Protein AF-A0A2V8P2A5-F1 (afdb_monomer_lite)

pLDDT: mean 84.39, std 10.72, range [48.12, 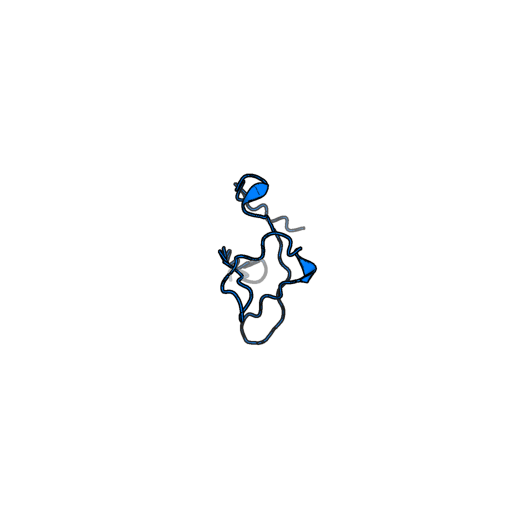97.44]

Radius of gyration: 18.47 Å; chains: 1; bounding box: 38×25×62 Å

Structure (mmCIF, N/CA/C/O backbone):
data_AF-A0A2V8P2A5-F1
#
_entry.id   AF-A0A2V8P2A5-F1
#
loop_
_atom_site.group_PDB
_atom_site.id
_atom_site.type_symbol
_atom_site.label_atom_id
_atom_site.label_alt_id
_atom_site.label_comp_id
_atom_site.label_asym_id
_atom_site.label_entity_id
_atom_site.label_seq_id
_atom_site.pdbx_PDB_ins_code
_atom_site.Cartn_x
_atom_site.Cartn_y
_atom_site.Cartn_z
_atom_site.occupancy
_atom_site.B_iso_or_equiv
_atom_site.auth_seq_id
_atom_site.auth_comp_id
_atom_site.auth_asym_id
_atom_site.auth_atom_id
_atom_site.pdbx_PDB_model_num
ATOM 1 N N . ASN A 1 1 ? 13.776 -1.802 -44.872 1.00 48.12 1 ASN A N 1
ATOM 2 C CA . ASN A 1 1 ? 13.848 -2.668 -43.679 1.00 48.12 1 ASN A CA 1
ATOM 3 C C . ASN A 1 1 ? 14.314 -1.852 -42.497 1.00 48.12 1 ASN A C 1
ATOM 5 O O . ASN A 1 1 ? 15.475 -1.475 -42.464 1.00 48.12 1 ASN A O 1
ATOM 9 N N . ARG A 1 2 ? 13.395 -1.489 -41.599 1.00 55.28 2 ARG A N 1
ATOM 10 C CA . ARG A 1 2 ? 13.714 -0.851 -40.318 1.00 55.28 2 ARG A CA 1
ATOM 11 C C . ARG A 1 2 ? 13.558 -1.968 -39.285 1.00 55.28 2 ARG A C 1
ATOM 13 O O . ARG A 1 2 ? 12.471 -2.524 -39.203 1.00 55.28 2 ARG A O 1
ATOM 20 N N . ASN A 1 3 ? 14.649 -2.372 -38.640 1.00 58.44 3 ASN A N 1
ATOM 21 C CA . ASN A 1 3 ? 14.622 -3.409 -37.610 1.00 58.44 3 ASN A CA 1
ATOM 22 C C . ASN A 1 3 ? 13.829 -2.868 -36.415 1.00 58.44 3 ASN A C 1
ATOM 24 O O . ASN A 1 3 ? 14.272 -1.926 -35.763 1.00 58.44 3 ASN A O 1
ATOM 28 N N . ASP A 1 4 ? 12.656 -3.443 -36.162 1.00 63.28 4 ASP A N 1
ATOM 29 C CA . ASP A 1 4 ? 11.845 -3.186 -34.963 1.00 63.28 4 ASP A CA 1
ATOM 30 C C . ASP A 1 4 ? 12.409 -3.903 -33.714 1.00 63.28 4 ASP A C 1
ATOM 32 O O . ASP A 1 4 ? 11.850 -3.785 -32.623 1.00 63.28 4 ASP A O 1
ATOM 36 N N . ASP A 1 5 ? 13.528 -4.617 -33.866 1.00 64.69 5 ASP A N 1
ATOM 37 C CA . ASP A 1 5 ? 14.103 -5.520 -32.864 1.00 64.69 5 ASP A CA 1
ATOM 38 C C . ASP A 1 5 ? 14.807 -4.804 -31.692 1.00 64.69 5 ASP A C 1
ATOM 40 O O . ASP A 1 5 ? 15.030 -5.423 -30.655 1.00 64.69 5 ASP A O 1
ATOM 44 N N . ASP A 1 6 ? 15.058 -3.491 -31.787 1.00 77.88 6 ASP A N 1
ATOM 45 C CA . ASP A 1 6 ? 15.768 -2.705 -30.758 1.00 77.88 6 ASP A CA 1
ATOM 46 C C . ASP A 1 6 ? 14.844 -1.772 -29.940 1.00 77.88 6 ASP A C 1
ATOM 48 O O . ASP A 1 6 ? 15.270 -0.723 -29.448 1.00 77.88 6 ASP A O 1
ATOM 52 N N . ILE A 1 7 ? 13.548 -2.085 -29.801 1.00 80.94 7 ILE A N 1
ATOM 53 C CA . ILE A 1 7 ? 12.606 -1.222 -29.060 1.00 80.94 7 ILE A CA 1
ATOM 54 C C . ILE A 1 7 ? 12.193 -1.848 -27.722 1.00 80.94 7 ILE A C 1
ATOM 56 O O . ILE A 1 7 ? 11.292 -2.687 -27.655 1.00 80.94 7 ILE A O 1
ATOM 60 N N . VAL A 1 8 ? 12.740 -1.326 -26.619 1.00 80.31 8 VAL A N 1
ATOM 61 C CA . VAL A 1 8 ? 12.250 -1.622 -25.262 1.00 80.31 8 VAL A CA 1
ATOM 62 C C . VAL A 1 8 ? 10.990 -0.798 -24.973 1.00 80.31 8 VAL A C 1
ATOM 64 O O . VAL A 1 8 ? 11.027 0.430 -24.882 1.00 80.31 8 VAL A O 1
ATOM 67 N N . ARG A 1 9 ? 9.841 -1.469 -24.807 1.00 82.38 9 ARG A N 1
ATOM 68 C CA . ARG A 1 9 ? 8.562 -0.831 -24.438 1.00 82.38 9 ARG A CA 1
ATOM 69 C C . ARG A 1 9 ? 8.174 -1.178 -23.006 1.00 82.38 9 ARG A C 1
ATOM 71 O O . ARG A 1 9 ? 7.718 -2.286 -22.738 1.00 82.38 9 ARG A O 1
ATOM 78 N N . VAL A 1 10 ? 8.253 -0.201 -22.104 1.00 82.62 10 VAL A N 1
ATOM 79 C CA . VAL A 1 10 ? 7.793 -0.347 -20.714 1.00 82.62 10 VAL A CA 1
ATOM 80 C C . VAL A 1 10 ? 6.455 0.368 -20.526 1.00 82.62 10 VAL A C 1
ATOM 82 O O . VAL A 1 10 ? 6.317 1.549 -20.839 1.00 82.62 10 VAL A O 1
ATOM 85 N N . ARG A 1 11 ? 5.446 -0.344 -20.005 1.00 83.88 11 ARG A N 1
ATOM 86 C CA . ARG A 1 11 ? 4.163 0.243 -19.587 1.00 83.88 11 ARG A CA 1
ATOM 87 C C . ARG A 1 11 ? 4.053 0.191 -18.068 1.00 83.88 11 ARG A C 1
ATOM 89 O O . ARG A 1 11 ? 3.789 -0.867 -17.505 1.00 83.88 11 ARG A O 1
ATOM 96 N N . THR A 1 12 ? 4.188 1.345 -17.425 1.00 81.19 12 THR A N 1
ATOM 97 C CA . THR A 1 12 ? 4.081 1.478 -15.967 1.00 81.19 12 THR A CA 1
ATOM 98 C C . THR A 1 12 ? 2.769 2.157 -15.593 1.00 81.19 12 THR A C 1
ATOM 100 O O . THR A 1 12 ? 2.383 3.155 -16.199 1.00 81.19 12 THR A O 1
ATOM 103 N N . ARG A 1 13 ? 2.076 1.624 -14.581 1.00 83.69 13 ARG A N 1
ATOM 104 C CA . ARG A 1 13 ? 0.897 2.249 -13.967 1.00 83.69 13 ARG A CA 1
ATOM 105 C C . ARG A 1 13 ? 1.181 2.477 -12.494 1.00 83.69 13 ARG A C 1
ATOM 107 O O . ARG A 1 13 ? 1.530 1.534 -11.790 1.00 83.69 13 ARG A O 1
ATOM 114 N N . VAL A 1 14 ? 1.014 3.713 -12.044 1.00 84.81 14 VAL A N 1
ATOM 115 C CA . VAL A 1 14 ? 1.171 4.079 -10.634 1.00 84.81 14 VAL A CA 1
ATOM 116 C C . VAL A 1 14 ? -0.196 4.375 -10.060 1.00 84.81 14 VAL A C 1
ATOM 118 O O . VAL A 1 14 ? -0.975 5.121 -10.649 1.00 84.81 14 VAL A O 1
ATOM 121 N N . VAL A 1 15 ? -0.485 3.749 -8.926 1.00 86.69 15 VAL A N 1
ATOM 122 C CA . VAL A 1 15 ? -1.782 3.825 -8.262 1.00 86.69 15 VAL A CA 1
ATOM 123 C C . VAL A 1 15 ? -1.539 4.149 -6.799 1.00 86.69 15 VAL A C 1
ATOM 125 O O . VAL A 1 15 ? -0.730 3.498 -6.141 1.00 86.69 15 VAL A O 1
ATOM 128 N N . PHE A 1 16 ? -2.249 5.156 -6.304 1.00 86.12 16 PHE A N 1
ATOM 129 C CA . PHE A 1 16 ? -2.303 5.483 -4.887 1.00 86.12 16 PHE A CA 1
ATOM 130 C C . PHE A 1 16 ? -3.611 4.948 -4.322 1.00 86.12 16 PHE A C 1
ATOM 132 O O . PHE A 1 16 ? -4.672 5.182 -4.898 1.00 86.12 16 PHE A O 1
ATOM 139 N N . VAL A 1 17 ? -3.526 4.236 -3.203 1.00 89.00 17 VAL A N 1
ATOM 140 C CA . VAL A 1 17 ? -4.688 3.690 -2.505 1.00 89.00 17 VAL A CA 1
ATOM 141 C C . VAL A 1 17 ? -4.700 4.297 -1.110 1.00 89.00 17 VAL A C 1
ATOM 143 O O . VAL A 1 17 ? -3.812 4.028 -0.307 1.00 89.00 17 VAL A O 1
ATOM 146 N N . ASP A 1 18 ? -5.679 5.160 -0.855 1.00 88.88 18 ASP A N 1
ATOM 147 C CA . ASP A 1 18 ? -5.920 5.737 0.463 1.00 88.88 18 ASP A CA 1
ATOM 148 C C . ASP A 1 18 ? -6.944 4.861 1.199 1.00 88.88 18 ASP A C 1
ATOM 150 O O . ASP A 1 18 ? -8.019 4.583 0.667 1.00 88.88 18 ASP A O 1
ATOM 154 N N . THR A 1 19 ? -6.619 4.418 2.414 1.00 89.19 19 THR A N 1
ATOM 155 C CA . THR A 1 19 ? -7.473 3.510 3.198 1.00 89.19 19 THR A CA 1
ATOM 156 C C . THR A 1 19 ? -7.713 4.035 4.607 1.00 89.19 19 THR A C 1
ATOM 158 O O . THR A 1 19 ? -6.779 4.492 5.264 1.00 89.19 19 THR A O 1
ATOM 161 N N . LEU A 1 20 ? -8.946 3.890 5.095 1.00 91.62 20 LEU A N 1
ATOM 162 C CA . LEU A 1 20 ? -9.302 4.009 6.508 1.00 91.62 20 LEU A CA 1
ATOM 163 C C . LEU A 1 20 ? -9.688 2.617 7.011 1.00 91.62 20 LEU A C 1
ATOM 165 O O . LEU A 1 20 ? -10.593 2.000 6.452 1.00 91.62 20 LEU A O 1
ATOM 169 N N . VAL A 1 21 ? -9.008 2.132 8.047 1.00 92.88 21 VAL A N 1
ATOM 170 C CA . VAL A 1 21 ? -9.336 0.852 8.686 1.00 92.88 21 VAL A CA 1
ATOM 171 C C . VAL A 1 21 ? -10.022 1.128 10.016 1.00 92.88 21 VAL A C 1
ATOM 173 O O . VAL A 1 21 ? -9.590 2.001 10.768 1.00 92.88 21 VAL A O 1
ATOM 176 N N . GLN A 1 22 ? -11.100 0.401 10.292 1.00 95.94 22 GLN A N 1
ATOM 177 C CA . GLN A 1 22 ? -11.892 0.541 11.509 1.00 95.94 22 GLN A CA 1
ATOM 178 C C . GLN A 1 22 ? -12.103 -0.820 12.161 1.00 95.94 22 GLN A C 1
ATOM 180 O O . GLN A 1 22 ? -12.234 -1.835 11.473 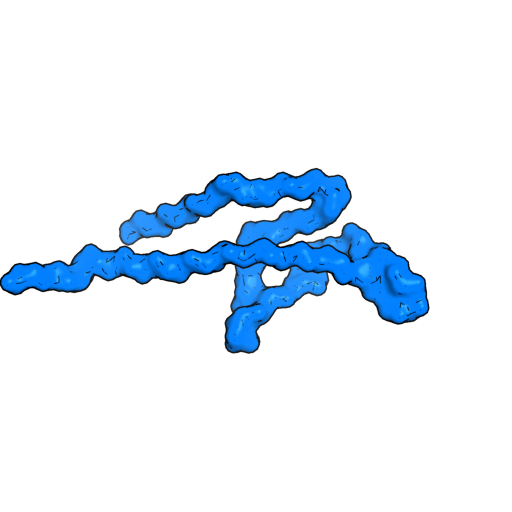1.00 95.94 22 GLN A O 1
ATOM 185 N N . ASP A 1 23 ? -12.167 -0.829 13.488 1.00 96.06 23 ASP A N 1
ATOM 186 C CA . ASP A 1 23 ? -12.635 -1.985 14.236 1.00 96.06 23 ASP A CA 1
ATOM 187 C C . ASP A 1 23 ? -14.126 -2.202 13.947 1.00 96.06 23 ASP A C 1
ATOM 189 O O . ASP A 1 23 ? -14.946 -1.294 14.080 1.00 96.06 23 ASP A O 1
ATOM 193 N N . GLN A 1 24 ? -14.485 -3.420 13.543 1.00 96.44 24 GLN A N 1
ATOM 194 C CA . GLN A 1 24 ? -15.836 -3.727 13.074 1.00 96.44 24 GLN A CA 1
ATOM 195 C C . GLN A 1 24 ? -16.899 -3.604 14.176 1.00 96.44 24 GLN A C 1
ATOM 197 O O . GLN A 1 24 ? -18.059 -3.328 13.875 1.00 96.44 24 GLN A O 1
ATOM 202 N N . LYS A 1 25 ? -16.535 -3.836 15.442 1.00 97.44 25 LYS A N 1
ATOM 203 C CA . LYS A 1 25 ? -17.489 -3.837 16.561 1.00 97.44 25 LYS A CA 1
ATOM 204 C C . LYS A 1 25 ? -17.738 -2.431 17.091 1.00 97.44 25 LYS A C 1
ATOM 206 O O . LYS A 1 25 ? -18.864 -2.098 17.442 1.00 97.44 25 LYS A O 1
ATOM 211 N N . THR A 1 26 ? -16.678 -1.637 17.189 1.00 97.00 26 THR A N 1
ATOM 212 C CA . THR A 1 26 ? -16.689 -0.318 17.834 1.00 97.00 26 THR A CA 1
ATOM 213 C C . THR A 1 26 ? -16.762 0.834 16.835 1.00 97.00 26 THR A C 1
ATOM 215 O O . THR A 1 26 ? -17.123 1.944 17.217 1.00 97.00 26 THR A O 1
ATOM 218 N N . GLY A 1 27 ? -16.403 0.603 15.568 1.00 95.94 27 GLY A N 1
ATOM 219 C CA . GLY A 1 27 ? -16.270 1.644 14.545 1.00 95.94 27 GLY A CA 1
ATOM 220 C C . GLY A 1 27 ? -15.053 2.557 14.739 1.00 95.94 27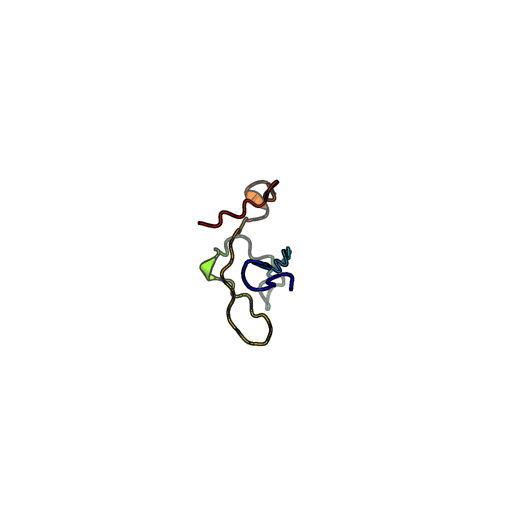 GLY A C 1
ATOM 221 O O . GLY A 1 27 ? -14.851 3.491 13.957 1.00 95.94 27 GLY A O 1
ATOM 222 N N . ALA A 1 28 ? -14.234 2.312 15.766 1.00 95.75 28 ALA A N 1
ATOM 223 C CA . ALA A 1 28 ? -13.064 3.125 16.059 1.00 95.75 28 ALA A CA 1
ATOM 224 C C . ALA A 1 28 ? -11.985 2.942 14.974 1.00 95.75 28 ALA A C 1
ATOM 226 O O . ALA A 1 28 ? -11.774 1.820 14.506 1.00 95.75 28 ALA A O 1
ATOM 227 N N . PRO A 1 29 ? -11.288 4.014 14.558 1.00 93.00 29 PRO A N 1
ATOM 228 C CA . PRO A 1 29 ? -10.198 3.906 13.597 1.00 93.00 29 PRO A CA 1
ATOM 229 C C . PRO A 1 29 ? -9.014 3.137 14.193 1.00 93.00 29 PRO A C 1
ATOM 231 O O . PRO A 1 29 ? -8.600 3.397 15.323 1.00 93.00 29 PRO A O 1
ATOM 234 N N . ILE A 1 30 ? -8.435 2.235 13.404 1.00 92.12 30 ILE A N 1
ATOM 235 C CA . ILE A 1 30 ? -7.200 1.524 13.748 1.00 92.12 30 ILE A CA 1
ATOM 236 C C . ILE A 1 30 ? -6.036 2.269 13.087 1.00 92.12 30 ILE A C 1
ATOM 238 O O . ILE A 1 30 ? -5.943 2.329 11.860 1.00 92.12 30 ILE A O 1
ATOM 242 N N . ALA A 1 31 ? -5.169 2.881 13.896 1.00 88.00 31 ALA A N 1
ATOM 243 C CA . ALA A 1 31 ? -4.133 3.810 13.427 1.00 88.00 31 ALA A CA 1
ATOM 244 C C . ALA A 1 31 ? -2.706 3.230 13.427 1.00 88.00 31 ALA A C 1
ATOM 246 O O . ALA A 1 31 ? -1.776 3.870 12.931 1.00 88.00 31 ALA A O 1
ATOM 247 N N . ASP A 1 32 ? -2.517 2.038 13.987 1.00 89.44 32 ASP A N 1
ATOM 248 C CA . ASP A 1 32 ? -1.214 1.428 14.257 1.00 89.44 32 ASP A CA 1
ATOM 249 C C . ASP A 1 32 ? -0.851 0.275 13.310 1.00 89.44 32 ASP A C 1
ATOM 251 O O . ASP A 1 32 ? 0.252 -0.262 13.411 1.00 89.44 32 ASP A O 1
ATOM 255 N N . LEU A 1 33 ? -1.715 -0.052 12.339 1.00 91.81 33 LEU A N 1
ATOM 256 C CA . LEU A 1 33 ? -1.404 -1.041 11.307 1.00 91.81 33 LEU A CA 1
ATOM 257 C C . LEU A 1 33 ? -0.124 -0.669 10.554 1.00 91.81 33 LEU A C 1
ATOM 259 O O . LEU A 1 33 ? 0.054 0.451 10.064 1.00 91.81 33 LEU A O 1
ATOM 263 N N . THR A 1 34 ? 0.764 -1.650 10.443 1.00 91.50 34 THR A N 1
ATOM 264 C CA . THR A 1 34 ? 1.980 -1.561 9.641 1.00 91.50 34 THR A CA 1
ATOM 265 C C . THR A 1 34 ? 1.701 -2.029 8.218 1.00 91.50 34 THR A C 1
ATOM 267 O O . THR A 1 34 ? 0.637 -2.567 7.911 1.00 91.50 34 THR A O 1
ATOM 270 N N . ARG A 1 35 ? 2.688 -1.858 7.336 1.00 90.94 35 ARG A N 1
ATOM 271 C CA . ARG A 1 35 ? 2.652 -2.360 5.958 1.00 90.94 35 ARG A CA 1
ATOM 272 C C . ARG A 1 35 ? 2.233 -3.833 5.866 1.00 90.94 35 ARG A C 1
ATOM 274 O O . ARG A 1 35 ? 1.518 -4.184 4.934 1.00 90.94 35 ARG A O 1
ATO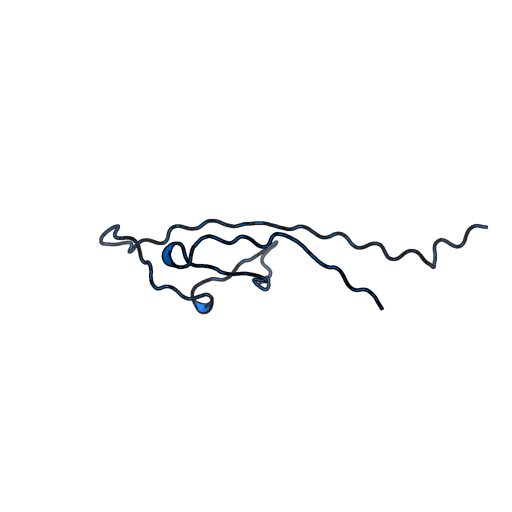M 281 N N . ASP A 1 36 ? 2.649 -4.664 6.820 1.00 92.50 36 ASP A N 1
ATOM 282 C CA . ASP A 1 36 ? 2.379 -6.108 6.822 1.00 92.50 36 ASP A CA 1
ATOM 283 C C . ASP A 1 36 ? 0.897 -6.438 7.062 1.00 92.50 36 ASP A C 1
ATOM 285 O O . ASP A 1 36 ? 0.445 -7.536 6.751 1.00 92.50 36 ASP A O 1
ATOM 289 N N . GLY A 1 37 ? 0.114 -5.471 7.555 1.00 92.19 37 GLY A N 1
ATOM 290 C CA . GLY A 1 37 ? -1.340 -5.576 7.669 1.00 92.19 37 GLY A CA 1
ATOM 291 C C . GLY A 1 37 ? -2.091 -5.401 6.345 1.00 92.19 37 GLY A C 1
ATOM 292 O O . GLY A 1 37 ? -3.318 -5.495 6.330 1.00 92.19 37 GLY A O 1
ATOM 293 N N . PHE A 1 38 ? -1.392 -5.134 5.236 1.00 93.06 38 PHE A N 1
ATOM 294 C CA . PHE A 1 38 ? -2.005 -4.840 3.944 1.00 93.06 38 PHE A CA 1
ATOM 295 C C . PHE A 1 38 ? -1.450 -5.726 2.828 1.00 93.06 38 PHE A C 1
ATOM 297 O O . PHE A 1 38 ? -0.245 -5.928 2.694 1.00 93.06 38 PHE A O 1
ATOM 304 N N . GLN A 1 39 ? -2.345 -6.163 1.941 1.00 93.81 39 GLN A N 1
ATOM 305 C CA . GLN A 1 39 ? -1.994 -6.737 0.646 1.00 93.81 39 GLN A CA 1
ATOM 306 C C . GLN A 1 39 ? -2.780 -6.039 -0.460 1.00 93.81 39 GLN A C 1
ATOM 308 O O . GLN A 1 39 ? -3.965 -5.743 -0.307 1.00 93.81 39 GLN A O 1
ATOM 313 N N . VAL A 1 40 ? -2.126 -5.802 -1.595 1.00 92.12 40 VAL A N 1
ATOM 314 C CA . VAL A 1 40 ? -2.790 -5.309 -2.802 1.00 92.12 40 VAL A CA 1
ATOM 315 C C . VAL A 1 40 ? -2.797 -6.422 -3.831 1.00 92.12 40 VAL A C 1
ATOM 317 O O . VAL A 1 40 ? -1.756 -6.993 -4.152 1.00 92.12 40 VAL A O 1
ATOM 320 N N . LEU A 1 41 ? -3.982 -6.709 -4.360 1.00 93.81 41 LEU A N 1
ATOM 321 C CA . LEU A 1 41 ? -4.179 -7.619 -5.476 1.00 93.81 41 LEU A CA 1
ATOM 322 C C . LEU A 1 41 ? -4.486 -6.793 -6.726 1.00 93.81 41 LEU A C 1
ATOM 324 O O . LEU A 1 41 ? -5.305 -5.879 -6.679 1.00 93.81 41 LEU A O 1
ATOM 328 N N . ALA A 1 42 ? -3.868 -7.134 -7.852 1.00 89.56 42 ALA A N 1
ATOM 329 C CA . ALA A 1 42 ? -4.332 -6.678 -9.159 1.00 89.56 42 ALA A CA 1
ATOM 330 C C . ALA A 1 42 ? -4.471 -7.891 -10.073 1.00 89.56 42 ALA A C 1
ATOM 332 O O . ALA A 1 42 ? -3.497 -8.628 -10.269 1.00 89.56 42 ALA A O 1
ATOM 333 N N . ASP A 1 43 ? -5.690 -8.097 -10.575 1.00 92.38 43 ASP A N 1
ATOM 334 C CA . ASP A 1 43 ? -6.114 -9.291 -11.315 1.00 92.38 43 ASP A CA 1
ATOM 335 C C . ASP A 1 43 ? -5.886 -10.584 -10.511 1.00 92.38 43 ASP A C 1
ATOM 337 O O . ASP A 1 43 ? -5.333 -11.565 -11.004 1.00 92.38 43 ASP A O 1
ATOM 341 N N . GLY A 1 44 ? -6.226 -10.549 -9.216 1.00 95.38 44 GLY A N 1
ATOM 342 C CA . GLY A 1 44 ? -6.064 -11.676 -8.288 1.00 95.38 44 GLY A CA 1
ATOM 343 C C . GLY A 1 44 ? -4.619 -11.982 -7.873 1.00 95.38 44 GLY A C 1
ATOM 344 O O . GLY A 1 44 ? -4.400 -12.865 -7.050 1.00 95.38 44 GLY A O 1
ATOM 345 N N . LYS A 1 45 ? -3.624 -11.256 -8.398 1.00 94.81 45 LYS A N 1
ATOM 346 C CA . LYS A 1 45 ? -2.199 -11.459 -8.085 1.00 94.81 45 LYS A CA 1
ATOM 347 C C . LYS A 1 45 ? -1.689 -10.418 -7.095 1.00 94.81 45 LYS A C 1
ATOM 349 O O . LYS A 1 45 ? -1.921 -9.224 -7.299 1.00 94.81 45 LYS A O 1
ATOM 354 N N . VAL A 1 46 ? -0.942 -10.865 -6.084 1.00 95.19 46 VAL A N 1
ATOM 355 C CA . VAL A 1 46 ? -0.278 -10.002 -5.092 1.00 95.19 46 VAL A CA 1
ATOM 356 C C . VAL A 1 46 ? 0.689 -9.041 -5.776 1.00 95.19 46 VAL A C 1
ATOM 358 O O . VAL A 1 46 ? 1.449 -9.423 -6.669 1.00 95.19 46 VAL A O 1
ATOM 361 N N . ARG A 1 47 ? 0.648 -7.777 -5.357 1.00 91.69 47 ARG A N 1
ATOM 362 C CA . ARG A 1 47 ? 1.520 -6.704 -5.829 1.00 91.69 47 ARG A CA 1
ATOM 363 C C . ARG A 1 47 ? 2.378 -6.187 -4.691 1.00 91.69 47 ARG A C 1
ATOM 365 O O . ARG A 1 47 ? 1.903 -5.960 -3.582 1.00 91.69 47 ARG A O 1
ATOM 372 N N . THR A 1 48 ? 3.645 -5.956 -5.002 1.00 89.19 48 THR A N 1
ATOM 373 C CA . THR A 1 48 ? 4.579 -5.324 -4.078 1.00 89.19 48 THR A CA 1
ATOM 374 C C . THR A 1 48 ? 4.185 -3.867 -3.868 1.00 89.19 48 THR A C 1
ATOM 376 O O . THR A 1 48 ? 4.129 -3.089 -4.819 1.00 89.19 48 THR A O 1
ATOM 379 N N . LEU A 1 49 ? 3.960 -3.482 -2.613 1.00 89.81 49 LEU A N 1
ATOM 380 C CA . LEU A 1 49 ? 3.827 -2.079 -2.230 1.00 89.81 49 LEU A CA 1
ATOM 381 C C . LEU A 1 49 ? 5.202 -1.402 -2.339 1.00 89.81 49 LEU A C 1
ATOM 383 O O . LEU A 1 49 ? 6.127 -1.729 -1.598 1.00 89.81 49 LEU A O 1
ATOM 387 N N . SER A 1 50 ? 5.377 -0.477 -3.275 1.00 86.75 50 SER A N 1
ATOM 388 C CA . SER A 1 50 ? 6.638 0.271 -3.416 1.00 86.75 50 SER A CA 1
ATOM 389 C C . SER A 1 50 ? 6.780 1.387 -2.377 1.00 86.75 50 SER A C 1
ATOM 391 O O . SER A 1 50 ? 7.892 1.787 -2.050 1.00 86.75 50 SER A O 1
ATOM 393 N N . TYR A 1 51 ? 5.662 1.864 -1.831 1.00 88.00 51 TYR A N 1
ATOM 394 C CA . TYR A 1 51 ? 5.604 2.926 -0.836 1.00 88.00 51 TYR A CA 1
ATOM 395 C C . TYR A 1 51 ? 4.431 2.686 0.124 1.00 88.00 51 TYR A C 1
ATOM 397 O O . TYR A 1 51 ? 3.364 2.238 -0.296 1.00 88.00 51 TYR A O 1
ATOM 405 N N . PHE A 1 52 ? 4.636 2.989 1.404 1.00 89.56 52 PHE A N 1
ATOM 406 C CA . PHE A 1 52 ? 3.625 2.933 2.458 1.00 89.56 52 PHE A CA 1
ATOM 407 C C . PHE A 1 52 ? 3.867 4.096 3.423 1.00 89.56 52 PHE A C 1
ATOM 409 O O . PHE A 1 52 ? 5.017 4.378 3.757 1.00 89.56 52 PHE A O 1
ATOM 416 N N . SER A 1 53 ? 2.802 4.757 3.868 1.00 88.44 53 SER A N 1
ATOM 417 C CA . SER A 1 53 ? 2.872 5.744 4.945 1.00 88.44 53 SER A CA 1
ATOM 418 C C . SER A 1 53 ? 1.584 5.777 5.748 1.00 88.44 53 SER A C 1
ATOM 420 O O . SER A 1 53 ? 0.495 5.522 5.224 1.00 88.44 53 SER A O 1
ATOM 422 N N . ARG A 1 54 ? 1.715 6.105 7.034 1.00 86.12 54 ARG A N 1
ATOM 423 C CA . ARG A 1 54 ? 0.572 6.315 7.929 1.00 86.12 54 ARG A CA 1
ATOM 424 C C . ARG A 1 54 ? 0.170 7.785 7.940 1.00 86.12 54 ARG A C 1
ATOM 426 O O . ARG A 1 54 ? 0.999 8.674 7.756 1.00 86.12 54 ARG A O 1
ATOM 433 N N . ALA A 1 55 ? -1.102 8.060 8.232 1.00 74.94 55 ALA A N 1
ATOM 434 C CA . ALA A 1 55 ? -1.609 9.433 8.314 1.00 74.94 55 ALA A CA 1
ATOM 435 C C . ALA A 1 55 ? -0.820 10.301 9.319 1.00 74.94 55 ALA A C 1
ATOM 437 O O . ALA A 1 55 ? -0.587 11.480 9.059 1.00 74.94 55 ALA A O 1
ATOM 438 N N . ALA A 1 56 ? -0.360 9.703 10.424 1.00 72.56 56 ALA A N 1
ATOM 439 C CA . ALA A 1 56 ? 0.411 10.378 11.468 1.00 72.56 56 ALA A CA 1
ATOM 440 C C . ALA A 1 56 ? 1.854 10.747 11.060 1.00 72.56 56 ALA A C 1
ATOM 442 O O . ALA A 1 56 ? 2.460 11.603 11.695 1.00 72.56 56 ALA A O 1
ATOM 443 N N . GLU A 1 57 ? 2.413 10.145 10.006 1.00 72.44 57 GLU A N 1
ATOM 444 C CA . GLU A 1 57 ? 3.827 10.321 9.617 1.00 72.44 57 GLU A CA 1
ATOM 445 C C . GLU A 1 57 ? 4.068 11.539 8.711 1.00 72.44 57 GLU A C 1
ATOM 447 O O . GLU A 1 57 ? 5.191 11.790 8.275 1.00 72.44 57 GLU A O 1
ATOM 452 N N . GLY A 1 58 ? 3.021 12.322 8.432 1.00 66.88 58 GLY A N 1
ATOM 453 C CA . GLY A 1 58 ? 3.064 13.391 7.444 1.00 66.88 58 GLY A CA 1
ATOM 454 C C . GLY A 1 58 ? 3.041 12.798 6.036 1.00 66.88 58 GLY A C 1
ATOM 455 O O . GLY A 1 58 ? 3.940 12.079 5.612 1.00 66.88 58 GLY A O 1
ATOM 456 N N . ARG A 1 59 ? 1.978 13.088 5.285 1.00 63.78 59 ARG A N 1
ATOM 457 C CA . ARG A 1 59 ? 1.650 12.465 3.992 1.00 63.78 59 ARG A CA 1
ATOM 458 C C . ARG A 1 59 ? 2.606 12.907 2.867 1.00 63.78 59 ARG A C 1
ATOM 460 O O . ARG A 1 59 ? 2.200 13.583 1.924 1.00 63.78 59 ARG A O 1
ATOM 467 N N . ARG A 1 60 ? 3.893 12.556 2.945 1.00 68.94 60 ARG A N 1
ATOM 468 C CA . ARG A 1 60 ? 4.894 12.837 1.903 1.00 68.94 60 ARG A CA 1
ATOM 469 C C . ARG A 1 60 ? 4.805 11.799 0.794 1.00 68.94 60 ARG A C 1
ATOM 471 O O . ARG A 1 60 ? 5.584 10.850 0.764 1.00 68.94 60 ARG A O 1
ATOM 478 N N . ARG A 1 61 ? 3.842 11.981 -0.112 1.00 72.94 61 ARG A N 1
ATOM 479 C CA . ARG A 1 61 ? 3.741 11.165 -1.331 1.00 72.94 61 ARG A CA 1
ATOM 480 C C . ARG A 1 61 ? 5.064 11.242 -2.117 1.00 72.94 61 ARG A C 1
ATOM 482 O O . ARG A 1 61 ? 5.642 12.329 -2.188 1.00 72.94 61 ARG A O 1
ATOM 489 N N . PRO A 1 62 ? 5.540 10.132 -2.709 1.00 77.31 62 PRO A N 1
ATOM 490 C CA . PRO A 1 62 ? 6.682 10.164 -3.615 1.00 77.31 62 PRO A CA 1
ATOM 491 C C . PRO A 1 62 ? 6.476 11.214 -4.713 1.00 77.31 62 PRO A C 1
ATOM 493 O O . PRO A 1 62 ? 5.418 11.251 -5.338 1.00 77.31 62 PRO A O 1
ATOM 496 N N . LEU A 1 63 ? 7.481 12.067 -4.930 1.00 80.62 63 LEU A N 1
ATOM 497 C CA . LEU A 1 63 ? 7.424 13.167 -5.904 1.00 80.62 63 LEU A CA 1
ATOM 498 C C . LEU A 1 63 ? 7.892 12.754 -7.305 1.00 80.62 63 LEU A C 1
ATOM 500 O O . LEU A 1 63 ? 7.602 13.443 -8.277 1.00 80.62 63 LEU A O 1
ATOM 504 N N . ALA A 1 64 ? 8.623 11.644 -7.410 1.00 81.38 64 ALA A N 1
ATOM 505 C CA . ALA A 1 64 ? 9.197 11.171 -8.659 1.00 81.38 64 ALA A CA 1
ATOM 506 C 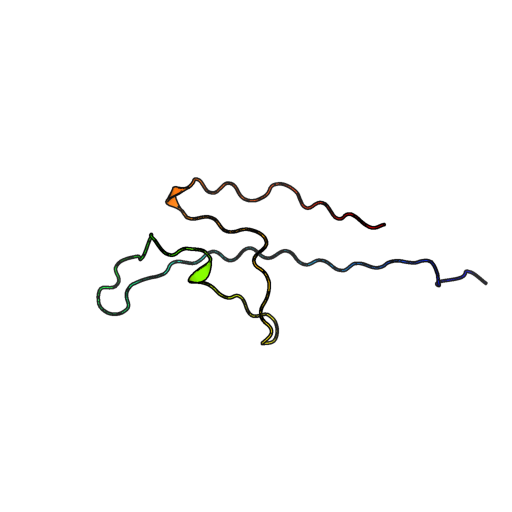C . ALA A 1 64 ? 9.228 9.641 -8.715 1.00 81.38 64 ALA A C 1
ATOM 508 O O . ALA A 1 64 ? 9.296 8.959 -7.690 1.00 81.38 64 ALA A O 1
ATOM 509 N N . LEU A 1 65 ? 9.209 9.124 -9.940 1.00 78.19 65 LEU A N 1
ATOM 510 C CA . LEU A 1 65 ? 9.456 7.728 -10.272 1.00 78.19 65 LEU A CA 1
ATOM 511 C C . LEU A 1 65 ? 10.678 7.699 -11.182 1.00 78.19 65 LEU A C 1
ATOM 513 O O . LEU A 1 65 ? 10.699 8.394 -12.195 1.00 78.19 65 LEU A O 1
ATOM 517 N N . VAL A 1 66 ? 11.679 6.902 -10.823 1.00 81.94 66 VAL A N 1
ATOM 518 C CA . VAL A 1 66 ? 12.883 6.712 -11.635 1.00 81.94 66 VAL A CA 1
ATOM 519 C C . VAL A 1 66 ? 12.839 5.303 -12.207 1.00 81.94 66 VAL A C 1
ATOM 521 O O . VAL A 1 66 ? 12.682 4.338 -11.461 1.00 81.94 66 VAL A O 1
ATOM 524 N N . LEU A 1 67 ? 12.949 5.193 -13.529 1.00 78.88 67 LEU A N 1
ATOM 525 C CA . LEU A 1 67 ? 13.054 3.922 -14.233 1.00 78.88 67 LEU A CA 1
ATOM 526 C C . LEU A 1 67 ? 14.489 3.792 -14.744 1.00 78.88 67 LEU A C 1
ATOM 528 O O . LEU A 1 67 ? 14.922 4.608 -15.553 1.00 78.88 67 LEU A O 1
ATOM 532 N N . VAL A 1 68 ? 15.218 2.799 -14.242 1.00 82.94 68 VAL A N 1
ATOM 533 C CA . VAL A 1 68 ? 16.580 2.484 -14.688 1.00 82.94 68 VAL A CA 1
ATOM 534 C C . VAL A 1 68 ? 16.505 1.223 -15.5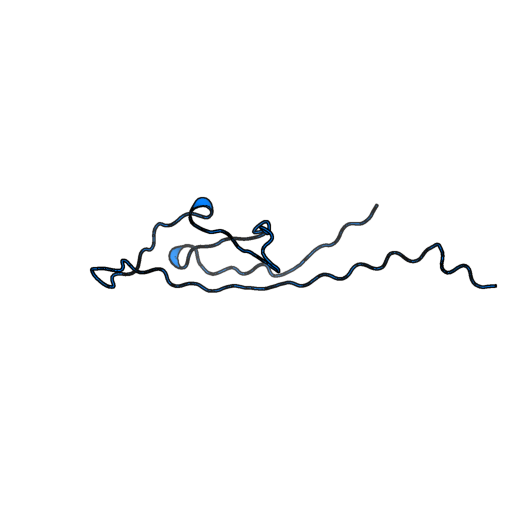39 1.00 82.94 68 VAL A C 1
ATOM 536 O O . VAL A 1 68 ? 15.891 0.240 -15.122 1.00 82.94 68 VAL A O 1
ATOM 539 N N . ILE A 1 69 ? 17.078 1.287 -16.735 1.00 80.62 69 ILE A N 1
ATOM 540 C CA . ILE A 1 69 ? 17.164 0.192 -17.703 1.00 80.62 69 ILE A CA 1
ATOM 541 C C . ILE A 1 69 ? 18.654 0.066 -18.043 1.00 80.62 69 ILE A C 1
ATOM 543 O O . ILE A 1 69 ? 19.283 1.098 -18.277 1.00 80.62 69 ILE A O 1
ATOM 547 N N . ASP A 1 70 ? 19.191 -1.151 -17.984 1.00 75.25 70 ASP A N 1
ATOM 548 C CA . ASP A 1 70 ? 20.558 -1.497 -18.413 1.00 75.25 70 ASP A CA 1
ATOM 549 C C . ASP A 1 70 ? 20.561 -1.827 -19.913 1.00 75.25 70 ASP A C 1
ATOM 551 O O . ASP A 1 70 ? 19.612 -2.533 -20.342 1.00 75.25 70 ASP A O 1
#

Sequence (70 aa):
NRNDDDIVRVRTRVVFVDTLVQDQKTGAPIADLTRDGFQVLADGKVRTLSYFSRAAEGRRRPLALVLVID

Secondary structure (DSSP, 8-state):
---GGG---------------B-TTT--B-----GGG--EEETTEEE--S----GGG-------------

Foldseek 3Di:
DDPPPPDDDDDDDDDDDDDWDADPPPRHTDQPDDPVNDFDDDPNDTDDDPDDDTPVVPPPDDPDDDDDDD